Protein AF-A0A1Y1WRB7-F1 (afdb_monomer_lite)

Radius of gyration: 19.19 Å; chains: 1; bounding box: 56×28×52 Å

Structure (mmCIF, N/CA/C/O backbone):
data_AF-A0A1Y1WRB7-F1
#
_entry.id   AF-A0A1Y1WRB7-F1
#
loop_
_atom_site.group_PDB
_atom_site.id
_atom_site.type_symbol
_atom_site.label_atom_id
_atom_site.label_alt_id
_atom_site.label_comp_id
_atom_site.label_asym_id
_atom_site.label_entity_id
_atom_site.label_seq_id
_atom_site.pdbx_PDB_ins_code
_atom_site.Cartn_x
_atom_site.Cartn_y
_atom_site.Cartn_z
_atom_site.occupancy
_atom_site.B_iso_or_equiv
_atom_site.auth_seq_id
_atom_site.auth_comp_id
_atom_site.auth_asym_id
_atom_site.auth_atom_id
_atom_site.pdbx_PDB_model_num
ATOM 1 N N . MET A 1 1 ? 13.648 -14.401 -8.130 1.00 63.38 1 MET A N 1
ATOM 2 C CA . MET A 1 1 ? 12.219 -14.131 -8.401 1.00 63.38 1 MET A CA 1
ATOM 3 C C . MET A 1 1 ? 11.982 -12.632 -8.306 1.00 63.38 1 MET A C 1
ATOM 5 O O . MET A 1 1 ? 12.398 -12.034 -7.318 1.00 63.38 1 MET A O 1
ATOM 9 N N . GLY A 1 2 ? 11.458 -12.017 -9.371 1.00 80.50 2 GLY A N 1
ATOM 10 C CA . GLY A 1 2 ? 11.216 -10.568 -9.443 1.00 80.50 2 GLY A CA 1
ATOM 11 C C . GLY A 1 2 ? 9.945 -10.135 -8.704 1.00 80.50 2 GLY A C 1
ATOM 12 O O . GLY A 1 2 ? 9.355 -10.916 -7.964 1.00 80.50 2 GLY A O 1
ATOM 13 N N . TYR A 1 3 ? 9.511 -8.894 -8.920 1.00 85.88 3 TYR A N 1
ATOM 14 C CA . TYR A 1 3 ? 8.253 -8.375 -8.377 1.00 85.88 3 TYR A CA 1
ATOM 15 C C . TYR A 1 3 ? 7.064 -8.885 -9.202 1.00 85.88 3 TYR A C 1
ATOM 17 O O . TYR A 1 3 ? 6.849 -8.448 -10.335 1.00 85.88 3 TYR A O 1
ATOM 25 N N . THR A 1 4 ? 6.308 -9.834 -8.655 1.00 90.69 4 THR A N 1
ATOM 26 C CA . THR A 1 4 ? 5.156 -10.458 -9.326 1.00 90.69 4 THR A CA 1
ATOM 27 C C . THR A 1 4 ? 3.885 -9.617 -9.211 1.00 90.69 4 THR A C 1
ATOM 29 O O . THR A 1 4 ? 3.021 -9.697 -10.084 1.00 90.69 4 THR A O 1
ATOM 32 N N . ILE A 1 5 ? 3.791 -8.762 -8.190 1.00 94.44 5 ILE A N 1
ATOM 33 C CA . ILE A 1 5 ? 2.614 -7.936 -7.902 1.00 94.44 5 ILE A CA 1
ATOM 34 C C . ILE A 1 5 ? 2.848 -6.508 -8.376 1.00 94.44 5 ILE A C 1
ATOM 36 O O . ILE A 1 5 ? 3.921 -5.938 -8.168 1.00 94.44 5 ILE A O 1
ATOM 40 N N . ARG A 1 6 ? 1.838 -5.933 -9.037 1.00 96.56 6 ARG A N 1
ATOM 41 C CA . ARG A 1 6 ? 1.874 -4.586 -9.622 1.00 96.56 6 ARG A CA 1
ATOM 42 C C . ARG A 1 6 ? 0.528 -3.907 -9.430 1.00 96.56 6 ARG A C 1
ATOM 44 O O . ARG A 1 6 ? -0.439 -4.290 -10.082 1.00 96.56 6 ARG A O 1
ATOM 51 N N . ILE A 1 7 ? 0.475 -2.887 -8.584 1.00 97.50 7 ILE A N 1
ATOM 52 C CA . ILE A 1 7 ? -0.777 -2.231 -8.181 1.00 97.50 7 ILE A CA 1
ATOM 53 C C . ILE A 1 7 ? -0.671 -0.732 -8.471 1.00 97.50 7 ILE A C 1
ATOM 55 O O . ILE A 1 7 ? 0.384 -0.140 -8.248 1.00 97.50 7 ILE A O 1
ATOM 59 N N . LEU A 1 8 ? -1.727 -0.108 -9.006 1.00 98.12 8 LEU A N 1
ATOM 60 C CA . LEU A 1 8 ? -1.772 1.351 -9.176 1.00 98.12 8 LEU A CA 1
ATOM 61 C C . LEU A 1 8 ? -1.726 2.036 -7.811 1.00 98.12 8 LEU A C 1
ATOM 63 O O . LEU A 1 8 ? -2.316 1.546 -6.853 1.00 98.12 8 LEU A O 1
ATOM 67 N N . TYR A 1 9 ? -1.081 3.197 -7.715 1.00 97.62 9 TYR A N 1
ATOM 68 C CA . TYR A 1 9 ? -0.985 3.896 -6.432 1.00 97.62 9 TYR A CA 1
ATOM 69 C C . TYR A 1 9 ? -2.349 4.178 -5.799 1.00 97.62 9 TYR A C 1
ATOM 71 O O . TYR A 1 9 ? -2.515 3.926 -4.610 1.00 97.62 9 TYR A O 1
ATOM 79 N N . LYS A 1 10 ? -3.346 4.603 -6.585 1.00 96.06 10 LYS A N 1
ATOM 80 C CA . LYS A 1 10 ? -4.715 4.817 -6.087 1.00 96.06 10 LYS A CA 1
ATOM 81 C C . LYS A 1 10 ? -5.316 3.562 -5.454 1.00 96.06 10 LYS A C 1
ATOM 83 O O . LYS A 1 10 ? -5.845 3.640 -4.349 1.00 96.06 10 LYS A O 1
ATOM 88 N N . ASP A 1 11 ? -5.182 2.416 -6.116 1.00 97.50 11 ASP A N 1
ATOM 89 C CA . ASP A 1 11 ? -5.726 1.142 -5.634 1.00 97.50 11 ASP A CA 1
ATOM 90 C C . ASP A 1 11 ? -4.988 0.672 -4.375 1.00 97.50 11 ASP A C 1
ATOM 92 O O . ASP A 1 11 ? -5.609 0.226 -3.409 1.00 97.50 11 ASP A O 1
ATOM 96 N N . PHE A 1 12 ? -3.662 0.840 -4.351 1.00 97.38 12 PHE A N 1
ATOM 97 C CA . PHE A 1 12 ? -2.831 0.532 -3.191 1.00 97.38 12 PHE A CA 1
ATOM 98 C C . PHE A 1 12 ? -3.242 1.371 -1.975 1.00 97.38 12 PHE A C 1
ATOM 100 O O . PHE A 1 12 ? -3.458 0.831 -0.891 1.00 97.38 12 PHE A O 1
ATOM 107 N N . ILE A 1 13 ? -3.390 2.686 -2.155 1.00 96.31 13 ILE A N 1
ATOM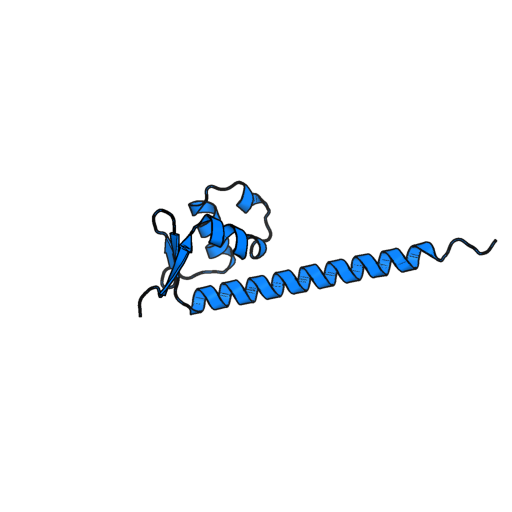 108 C CA . ILE A 1 13 ? -3.793 3.609 -1.088 1.00 96.31 13 ILE A CA 1
ATOM 109 C C . ILE A 1 13 ? -5.203 3.268 -0.612 1.00 96.31 13 ILE A C 1
ATOM 111 O O . ILE A 1 13 ? -5.415 3.114 0.587 1.00 96.31 13 ILE A O 1
ATOM 115 N N . SER A 1 14 ? -6.152 3.089 -1.536 1.00 95.19 14 SER A N 1
ATOM 116 C CA . SER A 1 14 ? -7.536 2.734 -1.209 1.00 95.19 14 SER A CA 1
ATOM 117 C C . SER A 1 14 ? -7.610 1.482 -0.331 1.00 95.19 14 SER A C 1
ATOM 119 O O . SER A 1 14 ? -8.318 1.463 0.676 1.00 95.19 14 SER A O 1
ATOM 121 N N . ARG A 1 15 ? -6.817 0.460 -0.667 1.00 96.19 15 ARG A N 1
ATOM 122 C CA . ARG A 1 15 ? -6.809 -0.823 0.037 1.00 96.19 15 ARG A CA 1
ATOM 123 C C . ARG A 1 15 ? -6.065 -0.786 1.372 1.00 96.19 15 ARG A C 1
ATOM 125 O O . ARG A 1 15 ? -6.520 -1.408 2.334 1.00 96.19 15 ARG A O 1
ATOM 132 N N . TYR A 1 16 ? -4.933 -0.087 1.441 1.00 96.44 16 TYR A N 1
ATOM 133 C CA . TYR A 1 16 ? -4.007 -0.173 2.574 1.00 96.44 16 TYR A CA 1
ATOM 134 C C . TYR A 1 16 ? -3.923 1.082 3.444 1.00 96.44 16 TYR A C 1
ATOM 136 O O . TYR A 1 16 ? -3.198 1.051 4.436 1.00 96.44 16 TYR A O 1
ATOM 144 N N . MET A 1 17 ? -4.680 2.154 3.175 1.00 94.44 17 MET A N 1
ATOM 145 C CA . MET A 1 17 ? -4.686 3.339 4.054 1.00 94.44 17 MET A CA 1
ATOM 146 C C . MET A 1 17 ? -5.041 2.991 5.507 1.00 94.44 17 MET A C 1
ATOM 148 O O . MET A 1 17 ? -4.481 3.560 6.435 1.00 94.44 17 MET A O 1
ATOM 152 N N . ILE A 1 18 ? -5.899 1.985 5.711 1.00 93.31 18 ILE A N 1
ATOM 153 C CA . ILE A 1 18 ? -6.308 1.496 7.036 1.00 93.31 18 ILE A CA 1
ATOM 154 C C . ILE A 1 18 ? -5.150 0.894 7.853 1.00 93.31 18 ILE A C 1
ATOM 156 O O . ILE A 1 18 ? -5.255 0.736 9.070 1.00 93.31 18 ILE A O 1
ATOM 160 N N . CYS A 1 19 ? -4.034 0.546 7.208 1.00 92.69 19 CYS A N 1
ATOM 161 C CA . CYS A 1 19 ? -2.837 0.067 7.894 1.00 92.69 19 CYS A CA 1
ATOM 162 C C . CYS A 1 19 ? -2.131 1.175 8.692 1.00 92.69 19 CYS A C 1
ATOM 164 O O . CYS A 1 19 ? -1.333 0.842 9.576 1.00 92.69 19 CYS A O 1
ATOM 166 N N . VAL A 1 20 ? -2.434 2.444 8.395 1.00 91.19 20 VAL A N 1
ATOM 167 C CA . VAL A 1 20 ? -1.881 3.642 9.032 1.00 91.19 20 VAL A CA 1
ATOM 168 C C . VAL A 1 20 ? -2.890 4.204 10.032 1.00 91.19 20 VAL A C 1
ATOM 170 O O . VAL A 1 20 ? -4.097 4.146 9.825 1.00 91.19 20 VAL A O 1
ATOM 173 N N . ASN A 1 21 ? -2.393 4.726 11.153 1.00 81.44 21 ASN A N 1
ATOM 174 C CA . ASN A 1 21 ? -3.237 5.326 12.194 1.00 81.44 21 ASN A CA 1
ATOM 175 C C . ASN A 1 21 ? -3.642 6.774 11.889 1.00 81.44 21 ASN A C 1
ATOM 177 O O . ASN A 1 21 ? -4.537 7.300 12.539 1.00 81.44 21 ASN A O 1
ATOM 181 N N . SER A 1 22 ? -2.956 7.418 10.944 1.00 77.56 22 SER A N 1
ATOM 182 C CA . SER A 1 22 ? -3.166 8.815 10.589 1.00 77.56 22 SER A CA 1
ATOM 183 C C . SER A 1 22 ? -4.036 8.940 9.337 1.00 77.56 22 SER A C 1
ATOM 185 O O . SER A 1 22 ? -3.774 8.304 8.313 1.00 77.56 22 SER A O 1
ATOM 187 N N . SER A 1 23 ? -5.038 9.816 9.420 1.00 76.94 23 SER A N 1
ATOM 188 C CA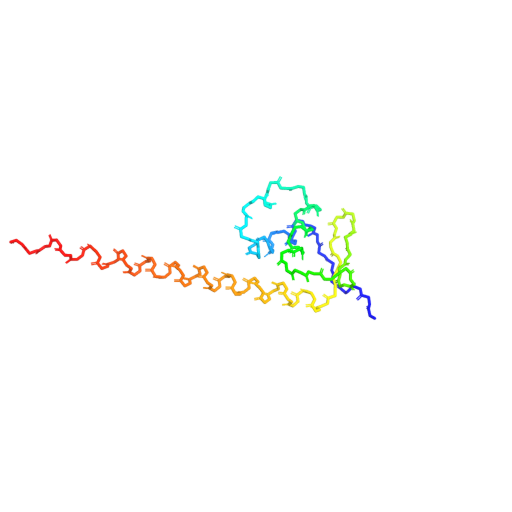 . SER A 1 23 ? -5.851 10.268 8.287 1.00 76.94 23 SER A CA 1
ATOM 189 C C . SER A 1 23 ? -5.064 11.099 7.272 1.00 76.94 23 SER A C 1
ATOM 191 O O . SER A 1 23 ? -5.542 11.299 6.157 1.00 76.94 23 SER A O 1
ATOM 193 N N . ASP A 1 24 ? -3.860 11.556 7.623 1.00 82.06 24 ASP A N 1
ATOM 194 C CA . ASP A 1 24 ? -3.066 12.479 6.806 1.00 82.06 24 ASP A CA 1
ATOM 195 C C . ASP A 1 24 ? -2.696 11.873 5.449 1.00 82.06 24 ASP A C 1
ATOM 197 O O . ASP A 1 24 ? -2.552 12.592 4.464 1.00 82.06 24 ASP A O 1
ATOM 201 N N . VAL A 1 25 ? -2.634 10.538 5.365 1.00 88.00 25 VAL A N 1
ATOM 202 C CA . VAL A 1 25 ? -2.345 9.793 4.129 1.00 88.00 25 VAL A CA 1
ATOM 203 C C . VAL A 1 25 ? -3.320 10.143 3.001 1.00 88.00 25 VAL A C 1
ATOM 205 O O . VAL A 1 25 ? -2.915 10.150 1.840 1.00 88.00 25 VAL A O 1
ATOM 208 N N . ALA A 1 26 ? -4.574 10.481 3.320 1.00 85.19 26 ALA A N 1
ATOM 209 C CA . ALA A 1 26 ? -5.583 10.854 2.327 1.00 85.19 26 ALA A CA 1
ATOM 210 C C . ALA A 1 26 ? -5.288 12.194 1.625 1.00 85.19 26 ALA A C 1
ATOM 212 O O . ALA A 1 26 ? -5.791 12.428 0.527 1.00 85.19 26 ALA A O 1
ATOM 213 N N . PHE A 1 27 ? -4.471 13.056 2.237 1.00 89.25 27 PHE A N 1
ATOM 214 C CA . PHE A 1 27 ? -4.125 14.381 1.714 1.00 89.25 27 PHE A CA 1
ATOM 215 C C . PHE A 1 27 ? -2.747 14.423 1.035 1.00 89.25 27 PHE A C 1
ATOM 217 O O . PHE A 1 27 ? -2.374 15.444 0.455 1.00 89.25 27 PHE A O 1
ATOM 224 N N . LEU A 1 28 ? -1.985 13.326 1.088 1.00 93.44 28 LEU A N 1
ATOM 225 C CA . LEU A 1 28 ? -0.667 13.230 0.465 1.00 93.44 28 LEU A CA 1
ATOM 226 C C . LEU A 1 28 ? -0.767 12.971 -1.042 1.00 93.44 28 LEU A C 1
ATOM 228 O O . LEU A 1 28 ? -1.727 12.385 -1.550 1.00 93.44 28 LEU A O 1
ATOM 232 N N . LYS A 1 29 ? 0.291 13.335 -1.775 1.00 95.12 29 LYS A N 1
ATOM 233 C CA . LYS A 1 29 ? 0.448 12.900 -3.170 1.00 95.12 29 LYS A CA 1
ATOM 234 C C . LYS A 1 29 ? 0.580 11.381 -3.217 1.00 95.12 29 LYS A C 1
ATOM 236 O O . LYS A 1 29 ? 1.229 10.787 -2.364 1.00 95.12 29 LYS A O 1
ATOM 241 N N . GLU A 1 30 ? 0.051 10.753 -4.263 1.00 94.69 30 GLU A N 1
ATOM 242 C CA . GLU A 1 30 ? -0.059 9.289 -4.360 1.00 94.69 30 GLU A CA 1
ATOM 243 C C . GLU A 1 30 ? 1.233 8.529 -4.020 1.00 94.69 30 GLU A C 1
ATOM 245 O O . GLU A 1 30 ? 1.238 7.627 -3.185 1.00 94.69 30 GLU A O 1
ATOM 250 N N . LYS A 1 31 ? 2.360 8.919 -4.624 1.00 95.19 31 LYS A N 1
ATOM 251 C CA . LYS A 1 31 ? 3.650 8.266 -4.367 1.00 95.19 31 LYS A CA 1
ATOM 252 C C . LYS A 1 31 ? 4.104 8.423 -2.913 1.00 95.19 31 LYS A C 1
ATOM 254 O O . LYS A 1 31 ? 4.687 7.506 -2.344 1.00 95.19 31 LYS A O 1
ATOM 259 N N . GLU A 1 32 ? 3.846 9.580 -2.316 1.00 95.19 32 GLU A N 1
ATOM 260 C CA . GLU A 1 32 ? 4.178 9.861 -0.921 1.00 95.19 32 GLU A CA 1
ATOM 261 C C . GLU A 1 32 ? 3.284 9.060 0.031 1.00 95.19 32 GLU A C 1
ATOM 263 O O . GLU A 1 32 ? 3.793 8.427 0.953 1.00 95.19 32 GLU A O 1
ATOM 268 N N . ALA A 1 33 ? 1.980 8.986 -0.252 1.00 95.88 33 ALA A N 1
ATOM 269 C CA . ALA A 1 33 ? 1.029 8.159 0.484 1.00 95.88 33 ALA A CA 1
ATOM 270 C C . ALA A 1 33 ? 1.448 6.678 0.497 1.00 95.88 33 ALA A C 1
ATOM 272 O O . ALA A 1 33 ? 1.483 6.051 1.557 1.00 95.88 33 ALA A O 1
ATOM 273 N N . VAL A 1 34 ? 1.841 6.133 -0.661 1.00 96.31 34 VAL A N 1
ATOM 274 C CA . VAL A 1 34 ? 2.357 4.758 -0.784 1.00 96.31 34 VAL A CA 1
ATOM 275 C C . VAL A 1 34 ? 3.599 4.560 0.084 1.00 96.31 34 VAL A C 1
ATOM 277 O O . VAL A 1 34 ? 3.655 3.614 0.867 1.00 96.31 34 VAL A O 1
ATOM 280 N N . VAL A 1 35 ? 4.575 5.471 0.010 1.00 94.88 35 VAL A N 1
ATOM 281 C CA . VAL A 1 35 ? 5.799 5.400 0.827 1.00 94.88 35 VAL A CA 1
ATOM 282 C C . VAL A 1 35 ? 5.482 5.454 2.322 1.00 94.88 35 VAL A C 1
ATOM 284 O O . VAL A 1 35 ? 6.088 4.714 3.096 1.00 94.88 35 VAL A O 1
ATOM 287 N N . THR A 1 36 ? 4.535 6.290 2.743 1.00 95.19 36 THR A N 1
ATOM 288 C CA . THR A 1 36 ? 4.106 6.388 4.145 1.00 95.19 36 THR A CA 1
ATOM 289 C C . THR A 1 36 ? 3.489 5.079 4.638 1.00 95.19 36 THR A C 1
ATOM 291 O O . THR A 1 36 ? 3.889 4.578 5.688 1.00 95.19 36 THR A O 1
ATOM 294 N N . ILE A 1 37 ? 2.596 4.463 3.857 1.00 95.56 37 ILE A N 1
ATOM 295 C CA . ILE A 1 37 ? 2.014 3.150 4.184 1.00 95.56 37 ILE A CA 1
ATOM 296 C C . ILE A 1 37 ? 3.108 2.070 4.265 1.00 95.56 37 ILE A C 1
ATOM 298 O O . ILE A 1 37 ? 3.122 1.264 5.196 1.00 95.56 37 ILE A O 1
ATOM 302 N N . LEU A 1 38 ? 4.052 2.057 3.318 1.00 95.44 38 LEU A N 1
ATOM 303 C CA . LEU A 1 38 ? 5.161 1.096 3.299 1.00 95.44 38 LEU A CA 1
ATOM 304 C C . LEU A 1 38 ? 6.088 1.250 4.516 1.00 95.44 38 LEU A C 1
ATOM 306 O O . LEU A 1 38 ? 6.528 0.249 5.087 1.00 95.44 38 LEU A O 1
ATOM 310 N N . LYS A 1 39 ? 6.353 2.487 4.951 1.00 93.62 39 LYS A N 1
ATOM 311 C CA . LYS A 1 39 ? 7.112 2.771 6.179 1.00 93.62 39 LYS A CA 1
ATOM 312 C C . LYS A 1 39 ? 6.388 2.259 7.421 1.00 93.62 39 LYS A C 1
ATOM 314 O O . LYS A 1 39 ? 7.012 1.601 8.243 1.00 93.62 39 LYS A O 1
ATOM 319 N N . GLU A 1 40 ? 5.082 2.486 7.523 1.00 92.31 40 GLU A N 1
ATOM 320 C CA . GLU A 1 40 ? 4.264 2.044 8.661 1.00 92.31 40 GLU A CA 1
ATOM 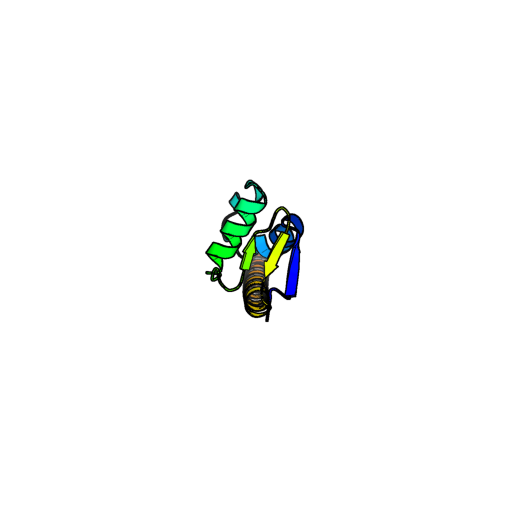321 C C . GLU A 1 40 ? 4.286 0.517 8.854 1.00 92.31 40 GLU A C 1
ATOM 323 O O . GLU A 1 40 ? 4.198 0.004 9.975 1.00 92.31 40 GLU A O 1
ATOM 328 N N . VAL A 1 41 ? 4.424 -0.237 7.759 1.00 91.81 41 VAL A N 1
ATOM 329 C CA . VAL A 1 41 ? 4.561 -1.699 7.811 1.00 91.81 41 VAL A CA 1
ATOM 330 C C . VAL A 1 41 ? 6.008 -2.176 7.869 1.00 91.81 41 VAL A C 1
ATOM 332 O O . VAL A 1 41 ? 6.232 -3.385 7.827 1.00 91.81 41 VAL A O 1
ATOM 335 N N . ASN A 1 42 ? 6.991 -1.280 7.993 1.00 93.44 42 ASN A N 1
ATOM 336 C CA . ASN A 1 42 ? 8.418 -1.597 7.925 1.00 93.44 42 ASN A CA 1
ATOM 337 C C . ASN A 1 42 ? 8.730 -2.468 6.694 1.00 93.44 42 ASN A C 1
ATOM 339 O O . ASN A 1 42 ? 9.226 -3.594 6.820 1.00 93.44 42 ASN A O 1
ATOM 343 N N . ALA A 1 43 ? 8.322 -2.009 5.509 1.00 94.19 43 ALA A N 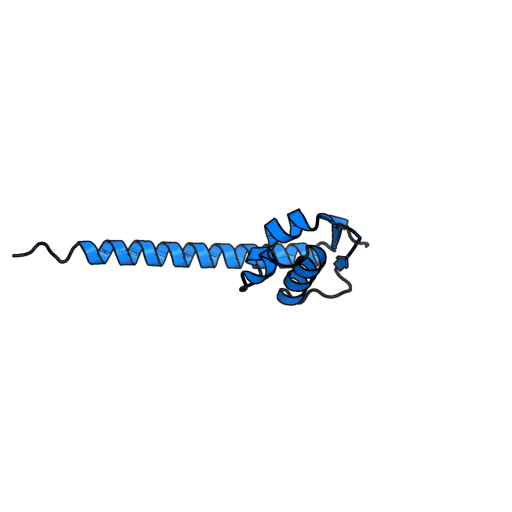1
ATOM 344 C CA . ALA A 1 43 ? 8.638 -2.676 4.252 1.00 94.19 43 ALA A CA 1
ATOM 345 C C . ALA A 1 43 ? 10.135 -2.536 3.940 1.00 94.19 43 ALA A C 1
ATOM 347 O O . ALA A 1 43 ? 10.683 -1.433 3.963 1.00 94.19 43 ALA A O 1
ATOM 348 N N . SER A 1 44 ? 10.796 -3.652 3.627 1.00 92.44 44 SER A N 1
ATOM 349 C CA . SER A 1 44 ? 12.180 -3.617 3.150 1.00 92.44 44 SER A CA 1
ATOM 350 C C . SER A 1 44 ? 12.226 -3.172 1.692 1.00 92.44 44 SER A C 1
ATOM 352 O O . SER A 1 44 ? 11.412 -3.608 0.874 1.00 92.44 44 SER A O 1
ATOM 354 N N . LYS A 1 45 ? 13.237 -2.367 1.345 1.00 87.75 45 LYS A N 1
ATOM 355 C CA . LYS A 1 45 ? 13.484 -1.907 -0.033 1.00 87.75 45 LYS A CA 1
ATOM 356 C C . LYS A 1 45 ? 13.739 -3.063 -1.009 1.00 87.75 45 LYS A C 1
ATOM 358 O O . LYS A 1 45 ? 13.579 -2.890 -2.208 1.00 87.75 45 LYS A O 1
ATOM 363 N N . GLU A 1 46 ? 14.105 -4.246 -0.519 1.00 91.62 46 GLU A N 1
ATOM 364 C CA . GLU A 1 46 ? 14.301 -5.440 -1.352 1.00 91.62 46 GLU A CA 1
ATOM 365 C C . GLU A 1 46 ? 12.989 -6.150 -1.742 1.00 91.62 46 GLU A C 1
ATOM 367 O O . GLU A 1 46 ? 12.993 -7.037 -2.603 1.00 91.62 46 GLU A O 1
ATOM 372 N N . HIS A 1 47 ? 11.868 -5.786 -1.111 1.00 93.81 47 HIS A N 1
ATOM 373 C CA . HIS A 1 47 ? 10.551 -6.391 -1.335 1.00 93.81 47 HIS A CA 1
ATOM 374 C C . HIS A 1 47 ? 9.570 -5.473 -2.070 1.00 93.81 47 HIS A C 1
ATOM 376 O O . HIS A 1 47 ? 8.512 -5.949 -2.482 1.00 93.81 47 HIS A O 1
ATOM 382 N N . CYS A 1 48 ? 9.927 -4.206 -2.288 1.00 95.06 48 CYS A N 1
ATOM 383 C CA . CYS A 1 48 ? 9.104 -3.241 -3.008 1.00 95.06 48 CYS A CA 1
ATOM 384 C C . CYS A 1 48 ? 9.915 -2.362 -3.966 1.00 95.06 48 CYS A C 1
ATOM 386 O O . CYS A 1 48 ? 11.116 -2.169 -3.779 1.00 95.06 48 CYS A O 1
ATOM 388 N N . GLN A 1 49 ? 9.255 -1.790 -4.968 1.00 95.25 49 GLN A N 1
ATOM 389 C CA . GLN A 1 49 ? 9.833 -0.795 -5.860 1.00 95.25 49 GLN A CA 1
ATOM 390 C C . GLN A 1 49 ? 8.747 0.162 -6.365 1.00 95.25 49 GLN A C 1
ATOM 392 O O . GLN A 1 49 ? 7.801 -0.233 -7.046 1.00 95.25 49 GLN A O 1
ATOM 397 N N . CYS A 1 50 ? 8.955 1.459 -6.132 1.00 93.94 50 CYS A N 1
ATOM 398 C CA . CYS A 1 50 ? 8.073 2.504 -6.634 1.00 93.94 50 CYS A CA 1
ATOM 399 C C . CYS A 1 50 ? 8.339 2.800 -8.120 1.00 93.94 50 CYS A C 1
ATOM 401 O O . CYS A 1 50 ? 9.410 3.297 -8.479 1.00 93.94 50 CYS A O 1
ATOM 403 N N . GLY A 1 51 ? 7.347 2.565 -8.978 1.00 93.62 51 GLY A N 1
ATOM 404 C CA . GLY A 1 51 ? 7.356 2.984 -10.380 1.00 93.62 51 GLY A CA 1
ATOM 405 C C . GLY A 1 51 ? 6.912 4.436 -10.593 1.00 93.62 51 GLY A C 1
ATOM 406 O O . GLY A 1 51 ? 7.040 5.292 -9.721 1.00 93.62 51 GLY A O 1
ATOM 407 N N . LYS A 1 52 ? 6.385 4.730 -11.792 1.00 94.31 52 LYS A N 1
ATOM 408 C CA . LYS A 1 52 ? 5.789 6.045 -12.102 1.00 94.31 52 LYS A CA 1
ATOM 409 C C . LYS A 1 52 ? 4.387 6.199 -11.504 1.00 94.31 52 LYS A C 1
ATOM 411 O O . LYS A 1 52 ? 4.088 7.225 -10.913 1.00 94.31 52 LYS A O 1
ATOM 416 N N . THR A 1 53 ? 3.548 5.178 -11.675 1.00 96.12 53 THR A N 1
ATOM 417 C CA . THR A 1 53 ? 2.129 5.174 -11.265 1.00 96.12 53 THR A CA 1
ATOM 418 C C . THR A 1 53 ? 1.735 3.920 -10.487 1.00 96.12 53 THR A C 1
ATOM 420 O O . THR A 1 53 ? 0.570 3.741 -10.132 1.00 96.12 53 THR A O 1
ATOM 423 N N . LYS A 1 54 ? 2.691 3.010 -10.282 1.00 97.44 54 LYS A N 1
ATOM 424 C CA . LYS A 1 54 ? 2.467 1.677 -9.729 1.00 97.44 54 LYS A CA 1
ATOM 425 C C . LYS A 1 54 ? 3.492 1.353 -8.663 1.00 97.44 54 LYS A C 1
ATOM 427 O O . LYS A 1 54 ? 4.657 1.733 -8.795 1.00 97.44 54 LYS A O 1
ATOM 432 N N . GLU A 1 55 ? 3.051 0.604 -7.669 1.00 97.25 55 GLU A N 1
ATOM 433 C CA . GLU A 1 55 ? 3.907 -0.073 -6.709 1.00 97.25 55 GLU A CA 1
ATOM 434 C C . GLU A 1 55 ? 4.135 -1.516 -7.160 1.00 97.25 55 GLU A C 1
ATOM 436 O O . GLU A 1 55 ? 3.196 -2.197 -7.589 1.00 97.25 55 GLU A O 1
ATOM 441 N N . PHE A 1 56 ? 5.387 -1.962 -7.100 1.00 97.12 56 PHE A N 1
ATOM 442 C CA . PHE A 1 56 ? 5.807 -3.309 -7.467 1.00 97.12 56 PHE A CA 1
ATOM 443 C C . PHE A 1 56 ? 6.226 -4.034 -6.196 1.00 97.12 56 PHE A C 1
ATOM 445 O O . PHE A 1 56 ? 7.068 -3.527 -5.464 1.00 97.12 56 PHE A O 1
ATOM 452 N N . MET A 1 57 ? 5.665 -5.208 -5.920 1.00 96.25 57 MET A N 1
ATOM 453 C CA . MET A 1 57 ? 5.916 -5.922 -4.666 1.00 96.25 57 MET A CA 1
ATOM 454 C C . MET A 1 57 ? 6.201 -7.401 -4.895 1.00 96.25 57 MET A C 1
ATOM 456 O O . MET A 1 57 ? 5.772 -7.999 -5.887 1.00 96.25 57 MET A O 1
ATOM 460 N N . LYS A 1 58 ? 6.940 -7.991 -3.956 1.00 96.06 58 LYS A N 1
ATOM 461 C CA . LYS A 1 58 ? 6.989 -9.444 -3.785 1.00 96.06 58 LYS A CA 1
ATOM 462 C C . LYS A 1 58 ? 5.815 -9.905 -2.917 1.00 96.06 58 LYS A C 1
ATOM 464 O O . LYS A 1 58 ? 5.296 -9.134 -2.107 1.00 96.06 58 LYS A O 1
ATOM 469 N N . THR A 1 59 ? 5.423 -11.165 -3.071 1.00 94.50 59 THR A N 1
ATOM 470 C CA . THR A 1 59 ? 4.271 -11.763 -2.380 1.00 94.50 59 THR A CA 1
ATOM 471 C C . THR A 1 59 ? 4.384 -11.698 -0.858 1.00 94.50 59 THR A C 1
ATOM 473 O O . THR A 1 59 ? 3.385 -11.481 -0.180 1.00 94.50 59 THR A O 1
ATOM 476 N N . GLU A 1 60 ? 5.590 -11.787 -0.296 1.00 93.94 60 GLU A N 1
ATOM 477 C CA . GLU A 1 60 ? 5.800 -11.697 1.152 1.00 93.94 60 GLU A CA 1
ATOM 478 C C . GLU A 1 60 ? 5.350 -10.344 1.723 1.00 93.94 60 GLU A C 1
ATOM 480 O O . GLU A 1 60 ? 4.777 -10.284 2.813 1.00 93.94 60 GLU A O 1
ATOM 485 N N . LEU A 1 61 ? 5.570 -9.254 0.981 1.00 95.62 61 LEU A N 1
ATOM 486 C CA . LEU A 1 61 ? 5.149 -7.922 1.407 1.00 95.62 61 LEU A CA 1
ATOM 487 C C . LEU A 1 61 ? 3.635 -7.734 1.276 1.00 95.62 61 LEU A C 1
ATOM 489 O O . LEU A 1 61 ? 3.023 -7.162 2.178 1.00 95.62 61 LEU A O 1
ATOM 493 N N . GLU A 1 62 ? 3.026 -8.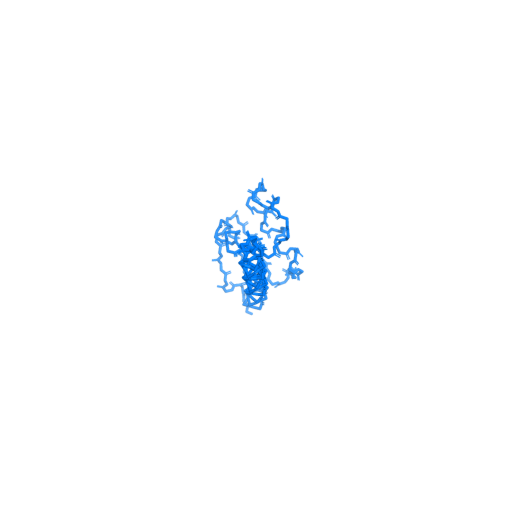234 0.201 1.00 95.75 62 GLU A N 1
ATOM 494 C CA . GLU A 1 62 ? 1.567 -8.200 0.039 1.00 95.75 62 GLU A CA 1
ATOM 495 C C . GLU A 1 62 ? 0.871 -8.987 1.155 1.00 95.75 62 GLU A C 1
ATOM 497 O O . GLU A 1 62 ? -0.013 -8.450 1.822 1.00 95.75 62 GLU A O 1
ATOM 502 N N . ASN A 1 63 ? 1.349 -10.194 1.469 1.00 95.06 63 ASN A N 1
ATOM 503 C CA . ASN A 1 63 ? 0.824 -10.995 2.578 1.00 95.06 63 ASN A CA 1
ATOM 504 C C . ASN A 1 63 ? 0.933 -10.258 3.923 1.00 95.06 63 ASN A C 1
ATOM 506 O O . ASN A 1 63 ? 0.010 -10.301 4.744 1.00 95.06 63 ASN A O 1
ATOM 510 N N . LYS A 1 64 ? 2.044 -9.545 4.156 1.00 95.44 64 LYS A N 1
ATOM 511 C CA . LYS A 1 64 ? 2.248 -8.728 5.362 1.00 95.44 64 LYS A CA 1
ATOM 512 C C . LYS A 1 64 ? 1.268 -7.550 5.429 1.00 95.44 64 LYS A C 1
ATOM 514 O O . LYS A 1 64 ? 0.739 -7.263 6.506 1.00 95.44 64 LYS A O 1
ATOM 519 N N . LEU A 1 65 ? 1.019 -6.883 4.301 1.00 96.56 65 LEU A N 1
ATOM 520 C CA . LEU A 1 65 ? 0.046 -5.794 4.186 1.00 96.56 65 LEU A CA 1
ATOM 521 C C . LEU A 1 65 ? -1.386 -6.292 4.429 1.00 96.56 65 LEU A C 1
ATOM 523 O O . LEU A 1 65 ? -2.086 -5.709 5.259 1.00 96.56 65 LEU A O 1
ATOM 527 N N . GLU A 1 66 ? -1.800 -7.390 3.790 1.00 96.88 66 GLU A N 1
ATOM 528 C CA . GLU A 1 66 ? -3.123 -7.999 3.999 1.00 96.88 66 GLU A CA 1
ATOM 529 C C . GLU A 1 66 ? -3.332 -8.425 5.452 1.00 96.88 66 GLU A C 1
ATOM 531 O O . GLU A 1 66 ? -4.324 -8.039 6.067 1.00 96.88 66 GLU A O 1
ATOM 536 N N . SER A 1 67 ? -2.352 -9.106 6.051 1.00 95.50 67 SER A N 1
ATOM 537 C CA . SER A 1 67 ? -2.431 -9.530 7.454 1.00 95.50 67 SER A CA 1
ATOM 538 C C . SER A 1 67 ? -2.611 -8.345 8.412 1.00 95.50 67 SER A C 1
ATOM 540 O O . SER A 1 67 ? -3.328 -8.438 9.411 1.00 95.50 67 SER A O 1
ATOM 542 N N . ARG A 1 68 ? -1.957 -7.204 8.146 1.00 94.94 68 ARG A N 1
ATOM 543 C CA . ARG A 1 68 ? -2.127 -5.990 8.963 1.00 94.94 68 ARG A CA 1
ATOM 544 C C . ARG A 1 68 ? -3.495 -5.350 8.732 1.00 94.94 68 ARG A C 1
ATOM 546 O O . ARG A 1 68 ? -4.130 -4.932 9.703 1.00 94.94 68 ARG A O 1
ATOM 553 N N . ARG A 1 69 ? -3.950 -5.298 7.478 1.00 95.44 69 ARG A N 1
ATOM 554 C CA . ARG A 1 69 ? -5.269 -4.785 7.084 1.00 95.44 69 ARG A CA 1
ATOM 555 C C . ARG A 1 69 ? -6.390 -5.550 7.789 1.00 95.44 69 ARG A C 1
ATOM 557 O O . ARG A 1 69 ? -7.272 -4.931 8.379 1.00 95.44 69 ARG A O 1
ATOM 564 N N . GLU A 1 70 ? -6.322 -6.879 7.787 1.00 95.25 70 GLU A N 1
ATOM 565 C CA . GLU A 1 70 ? -7.291 -7.755 8.456 1.00 95.25 70 GLU A CA 1
ATOM 566 C C . GLU A 1 70 ? -7.329 -7.517 9.966 1.00 95.25 70 GLU A C 1
ATOM 568 O O . GLU A 1 70 ? -8.401 -7.271 10.519 1.00 95.25 70 GLU A O 1
ATOM 573 N N . LYS A 1 71 ? -6.165 -7.470 10.630 1.00 93.38 71 LYS A N 1
ATOM 574 C CA . LYS A 1 71 ? -6.079 -7.156 12.068 1.00 93.38 71 LYS A CA 1
ATOM 575 C C . LYS A 1 71 ? -6.716 -5.806 12.405 1.00 93.38 71 LYS A C 1
ATOM 577 O O . LYS A 1 71 ? -7.442 -5.689 13.391 1.00 93.38 71 LYS A O 1
ATOM 582 N N . LYS A 1 72 ? -6.477 -4.780 11.583 1.00 91.75 72 LYS A N 1
ATOM 583 C CA . LYS A 1 72 ? -7.076 -3.450 11.763 1.00 91.75 72 LYS A CA 1
ATOM 584 C C . LYS A 1 72 ? -8.594 -3.464 11.595 1.00 91.75 72 LYS A C 1
ATOM 586 O O . LYS A 1 72 ? -9.297 -2.883 12.420 1.00 91.75 72 LYS A O 1
ATOM 591 N N . LEU A 1 73 ? -9.099 -4.155 10.575 1.00 90.25 73 LEU A N 1
ATOM 592 C CA . LEU A 1 73 ? -10.537 -4.307 10.349 1.00 90.25 73 LEU A CA 1
ATOM 593 C C . LEU A 1 73 ? -11.224 -5.051 11.498 1.00 90.25 73 LEU A C 1
ATOM 595 O O . LEU A 1 73 ? -12.268 -4.604 11.972 1.00 90.25 73 LEU A O 1
ATOM 599 N N . MET A 1 74 ? -10.625 -6.139 11.989 1.00 90.62 74 MET A N 1
ATOM 600 C CA . MET A 1 74 ? -11.151 -6.887 13.135 1.00 90.62 74 MET A CA 1
ATOM 601 C C . MET A 1 74 ? -11.240 -6.010 14.388 1.00 90.62 74 MET A C 1
ATOM 603 O O . MET A 1 74 ? -12.292 -5.964 15.024 1.00 90.62 74 MET A O 1
ATOM 607 N N . ASN A 1 75 ? -10.184 -5.255 14.706 1.00 84.88 75 ASN A N 1
ATOM 608 C CA . ASN A 1 75 ? -10.174 -4.368 15.871 1.00 84.88 75 ASN A CA 1
ATOM 609 C C . ASN A 1 75 ? -11.245 -3.268 15.773 1.00 84.88 75 ASN A C 1
ATOM 611 O O . ASN A 1 75 ? -11.948 -2.999 16.747 1.00 84.88 75 ASN A O 1
ATOM 615 N N . ASN A 1 76 ? -11.416 -2.665 14.593 1.00 80.38 76 ASN A N 1
ATOM 616 C CA . ASN A 1 76 ? -12.444 -1.645 14.372 1.00 80.38 76 ASN A CA 1
ATOM 617 C C . ASN A 1 76 ? -13.863 -2.219 14.527 1.00 80.38 76 ASN A C 1
ATOM 619 O O . ASN A 1 76 ? -14.732 -1.573 15.116 1.00 80.38 76 ASN A O 1
ATOM 623 N N . ASN A 1 77 ? -14.092 -3.448 14.060 1.00 76.19 77 ASN A N 1
ATOM 624 C CA . ASN A 1 77 ? -15.377 -4.131 14.212 1.00 76.19 77 ASN A CA 1
ATOM 625 C C . ASN A 1 77 ? -15.685 -4.471 15.680 1.00 76.19 77 ASN A C 1
ATOM 627 O O . ASN A 1 77 ? -16.814 -4.267 16.125 1.00 76.19 77 ASN A O 1
ATOM 631 N N . ILE A 1 78 ? -14.690 -4.931 16.447 1.00 73.00 78 ILE A N 1
ATOM 632 C CA . ILE A 1 78 ? -14.838 -5.205 17.887 1.00 73.00 78 ILE A CA 1
ATOM 633 C C . ILE A 1 78 ? -15.207 -3.925 18.644 1.00 73.00 78 ILE A C 1
ATOM 635 O O . ILE A 1 78 ? -16.173 -3.918 19.408 1.00 73.00 78 ILE A O 1
ATOM 639 N N . ASN A 1 79 ? -14.493 -2.827 18.387 1.00 64.19 79 ASN A N 1
ATOM 640 C CA . ASN A 1 79 ? -14.769 -1.544 19.033 1.00 64.19 79 ASN A CA 1
ATOM 641 C C . ASN A 1 79 ? -16.204 -1.079 18.755 1.00 64.19 79 ASN A C 1
ATOM 643 O O . ASN A 1 79 ? -16.933 -0.738 19.686 1.00 64.19 79 ASN A O 1
ATOM 647 N N . ASN A 1 80 ? -16.653 -1.149 17.499 1.00 62.72 80 ASN A N 1
ATOM 648 C CA . ASN A 1 80 ? -18.016 -0.769 17.122 1.00 62.72 80 ASN A CA 1
ATOM 649 C C . ASN A 1 80 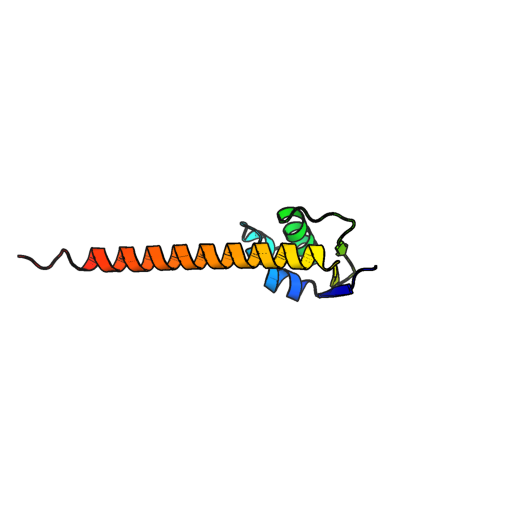? -19.098 -1.621 17.809 1.00 62.72 80 ASN A C 1
ATOM 651 O O . ASN A 1 80 ? -20.159 -1.099 18.161 1.00 62.72 80 ASN A O 1
ATOM 655 N N . ASN A 1 81 ? -18.840 -2.912 18.032 1.00 63.31 81 ASN A N 1
ATOM 656 C CA . ASN A 1 81 ? -19.772 -3.790 18.741 1.00 63.31 81 ASN A CA 1
ATOM 657 C C . ASN A 1 81 ? -19.848 -3.464 20.242 1.00 63.31 81 ASN A C 1
ATOM 659 O O . ASN A 1 81 ? -20.944 -3.446 20.805 1.00 63.31 81 ASN A O 1
ATOM 663 N N . ASN A 1 82 ? -18.722 -3.117 20.873 1.00 60.12 82 ASN A N 1
ATOM 664 C CA . ASN A 1 82 ? -18.695 -2.697 22.278 1.00 60.12 82 ASN A CA 1
ATOM 665 C C . ASN A 1 82 ? -19.442 -1.368 22.499 1.00 60.12 82 ASN A C 1
ATOM 667 O O . ASN A 1 82 ? -20.230 -1.256 23.439 1.00 60.12 82 ASN A O 1
ATOM 671 N N . TYR A 1 83 ? -19.282 -0.386 21.602 1.00 51.69 83 TYR A N 1
ATOM 672 C CA . TYR A 1 83 ? -20.043 0.870 21.670 1.00 51.69 83 TYR A CA 1
ATOM 673 C C . TYR A 1 83 ? -21.556 0.655 21.512 1.00 51.69 83 TYR A C 1
ATOM 675 O O . TYR A 1 83 ? -22.343 1.243 22.257 1.00 51.69 83 TYR A O 1
ATOM 683 N N . LYS A 1 84 ? -21.987 -0.215 20.587 1.00 55.59 84 LYS A N 1
ATOM 684 C CA . LYS A 1 84 ? -23.416 -0.528 20.397 1.00 55.59 84 LYS A CA 1
ATOM 685 C C . LYS A 1 84 ? -24.041 -1.214 21.614 1.00 55.59 84 LYS A C 1
ATOM 687 O O . LYS A 1 84 ? -25.181 -0.901 21.950 1.00 55.59 84 LYS A O 1
ATOM 692 N N . ASN A 1 85 ? -23.313 -2.108 22.283 1.00 55.72 85 ASN A N 1
ATOM 693 C CA . ASN A 1 85 ? -23.822 -2.793 23.474 1.00 55.72 85 ASN A CA 1
ATOM 694 C C . ASN A 1 85 ? -23.924 -1.861 24.692 1.00 55.72 85 ASN A C 1
ATOM 696 O O . ASN A 1 85 ? -24.925 -1.912 25.405 1.00 55.72 85 ASN A O 1
ATOM 700 N N . ASN A 1 86 ? -22.968 -0.947 24.887 1.00 54.91 86 ASN A N 1
ATOM 701 C CA . ASN A 1 86 ? -23.012 -0.003 26.011 1.00 54.91 86 ASN A CA 1
ATOM 702 C C . ASN A 1 86 ? -24.153 1.025 25.894 1.00 54.91 86 ASN A C 1
ATOM 704 O O . ASN A 1 86 ? -24.786 1.352 26.896 1.00 54.91 86 ASN A O 1
ATOM 708 N N . ASN A 1 87 ? -24.497 1.474 24.681 1.00 53.12 87 ASN A N 1
ATOM 709 C CA . ASN A 1 87 ? -25.630 2.390 24.484 1.00 53.12 87 ASN A CA 1
ATOM 710 C C . ASN A 1 87 ? -27.008 1.726 24.640 1.00 53.12 87 ASN A C 1
ATOM 712 O O . ASN A 1 87 ? -27.999 2.423 24.848 1.00 53.12 87 ASN A O 1
ATOM 716 N N . LYS A 1 88 ? -27.099 0.393 24.560 1.00 52.53 88 LYS A N 1
ATOM 717 C CA . LYS A 1 88 ? -28.369 -0.324 24.744 1.00 52.53 88 LYS A CA 1
ATOM 718 C C . LYS A 1 88 ? -28.737 -0.487 26.222 1.00 52.53 88 LYS A C 1
ATOM 720 O O . LYS A 1 88 ? -29.917 -0.453 26.553 1.00 52.53 88 LYS A O 1
ATOM 725 N N . ASN A 1 89 ? -27.740 -0.591 27.104 1.00 50.88 89 ASN A N 1
ATOM 726 C CA . ASN A 1 89 ? -27.962 -0.768 28.542 1.00 50.88 89 ASN A CA 1
ATOM 727 C C . ASN A 1 89 ? -28.297 0.539 29.283 1.00 50.88 89 ASN A C 1
ATOM 729 O O . ASN A 1 89 ? -28.998 0.489 30.287 1.00 50.88 89 ASN A O 1
ATOM 733 N N . ASN A 1 90 ? -27.887 1.707 28.774 1.00 50.06 90 ASN A N 1
ATOM 734 C CA . ASN A 1 90 ? -28.168 2.992 29.434 1.00 50.06 90 ASN A CA 1
ATOM 735 C C . ASN A 1 90 ? -29.592 3.532 29.215 1.00 50.06 90 ASN A C 1
ATOM 737 O O . ASN A 1 90 ? -30.014 4.429 29.938 1.00 50.06 90 ASN A O 1
ATOM 741 N N . ASN A 1 91 ? -30.360 2.979 28.272 1.00 53.38 91 ASN A N 1
ATOM 742 C CA . ASN A 1 91 ? -31.728 3.441 28.004 1.00 53.38 91 ASN A CA 1
ATOM 743 C C . ASN A 1 91 ? -32.810 2.694 28.806 1.00 53.38 91 ASN A C 1
ATOM 745 O O . ASN A 1 91 ? -33.983 3.030 28.676 1.00 53.38 91 ASN A O 1
ATOM 749 N N . ASN A 1 92 ? -32.444 1.720 29.650 1.00 52.97 92 ASN A N 1
ATOM 750 C CA . ASN A 1 92 ? -33.407 0.904 30.406 1.00 52.97 92 ASN A CA 1
ATOM 751 C C . ASN A 1 92 ? -33.517 1.238 31.908 1.00 52.97 92 ASN A C 1
ATOM 753 O O . ASN A 1 92 ? -34.274 0.573 32.609 1.00 52.97 92 ASN A O 1
ATOM 757 N N . SER A 1 93 ? -32.826 2.266 32.416 1.00 51.97 93 SER A N 1
ATOM 758 C CA . SER A 1 93 ? -32.857 2.617 33.852 1.00 51.97 93 SER A CA 1
ATOM 759 C C . SER A 1 93 ? -33.817 3.749 34.250 1.00 51.97 93 SER A C 1
ATOM 761 O O . SER A 1 93 ? -33.867 4.085 35.427 1.00 51.97 93 SER A O 1
ATOM 763 N N . ASN A 1 94 ? -34.619 4.309 33.336 1.00 50.03 94 ASN A N 1
ATOM 764 C CA . ASN A 1 94 ? -35.436 5.503 33.624 1.00 50.03 94 ASN A CA 1
ATOM 765 C C . ASN A 1 94 ? -36.960 5.285 33.707 1.00 50.03 94 ASN A C 1
ATOM 767 O O . ASN A 1 94 ? -37.697 6.248 33.540 1.00 50.03 94 ASN A O 1
ATOM 771 N N . ASN A 1 95 ? -37.452 4.074 33.998 1.00 51.16 95 ASN A N 1
ATOM 772 C CA . ASN A 1 95 ? -38.903 3.807 34.053 1.00 51.16 95 ASN A CA 1
ATOM 773 C C . ASN A 1 95 ? -39.411 3.135 35.343 1.00 51.16 95 ASN A C 1
ATOM 775 O O . ASN A 1 95 ? -40.389 2.403 35.285 1.00 51.16 95 ASN A O 1
ATOM 779 N N . ASN A 1 96 ? -38.816 3.412 36.507 1.00 50.62 96 ASN A N 1
ATOM 780 C CA . ASN A 1 96 ? -39.466 3.091 37.785 1.00 50.62 96 ASN A CA 1
ATOM 781 C C . ASN A 1 96 ? -39.656 4.372 38.602 1.00 50.62 96 ASN A C 1
ATOM 783 O O . ASN A 1 96 ? -38.766 4.785 39.346 1.00 50.62 96 ASN A O 1
ATOM 787 N N . LYS A 1 97 ? -40.822 4.995 38.432 1.00 46.28 97 LYS A N 1
ATOM 788 C CA . LYS A 1 97 ? -41.383 5.978 39.356 1.00 46.28 97 LYS A CA 1
ATOM 789 C C . LYS A 1 97 ? -42.785 5.532 39.735 1.00 46.28 97 LYS A C 1
ATOM 791 O O . LYS A 1 97 ? -43.481 5.032 38.824 1.00 46.28 97 LYS A O 1
#

Secondary structure (DSSP, 8-state):
----EEEEHHHHHHHHGGGSS-GGGGGS-HHHHHHHHHHHTT--TTTEEE-SSEEEE-HHHHHHHHHHHHHHHHHHHHHHHHHHHHHHHTTSSS---

pLDDT: mean 84.73, std 16.25, range [46.28, 98.12]

Foldseek 3Di:
DFQPDKAFLVRQCVQQVLLDPDPCLVVDDSQVSNVVSCVSLVNDPVAWDDDPGIITGDPVVVVSSVVSSVVSVVVVVVVVVVVVVVVVVVVPPPPDD

Sequence (97 aa):
MGYTIRILYKDFISRYMICVNSSDVAFLKEKEAVVTILKEVNASKEHCQCGKTKEFMKTELENKLESRREKKLMNNNINNNNYKNNNKNNNNSNNNK

Organism: NCBI:txid1754192

InterPro domains:
  IPR001609 Myosin head, motor domain-like [PS51456] (1-70)
  IPR027417 P-loop containing nucleoside triphosphate hydrolase [SSF52540] (2-78)
  IPR051724 Actin-based Motor Myosin [PTHR46049] (2-76)